Protein AF-A0A970EAC6-F1 (afdb_monomer_lite)

Sequence (131 aa):
MAACKAGFFEQTPCPSCGVVGQFIIPLEEAVYLECIRGHGRHEFYAGFGGTRPKPQQVVRSVEDLLCTKHRELYLCIRRVLAKDSLFNEQADAIGQINYFCRHCNADEQSVYTVLKMMTLYHKAVRGVICV

pLDDT: mean 84.73, std 14.93, range [29.7, 95.25]

Foldseek 3Di:
DPDQPQPQWAQDADPVPRDGIWGWAQADFWIWTAHPVGDIDTAGAPVNVGDHHRDPDGDDDLCVNDDPVLNLLLVQLVVVCVPCVPVVVPDDPVRSLVVSCVRSVHDSVSSVVSVVSVVSVCVRVVVPDDD

Structure (mmCIF, N/CA/C/O backbone):
data_AF-A0A970EAC6-F1
#
_entry.id   AF-A0A970EAC6-F1
#
loop_
_atom_site.group_PDB
_atom_site.id
_atom_site.type_symbol
_atom_site.label_atom_id
_atom_site.label_alt_id
_atom_site.label_comp_id
_atom_site.label_asym_id
_atom_site.label_entity_id
_atom_site.label_seq_id
_atom_site.pdbx_PDB_ins_code
_atom_site.Cartn_x
_atom_site.Cartn_y
_atom_site.Cartn_z
_atom_site.occupancy
_atom_site.B_iso_or_equiv
_atom_site.auth_seq_id
_atom_site.auth_comp_id
_atom_site.auth_asym_id
_atom_site.auth_atom_id
_atom_site.pdbx_PDB_model_num
ATOM 1 N N . MET A 1 1 ? 7.414 -16.924 14.996 1.00 31.97 1 MET A N 1
ATOM 2 C CA . MET A 1 1 ? 7.052 -15.536 14.630 1.00 31.97 1 MET A CA 1
ATOM 3 C C . MET A 1 1 ? 7.035 -15.452 13.114 1.00 31.97 1 MET A C 1
ATOM 5 O O . MET A 1 1 ? 8.092 -15.565 12.510 1.00 31.97 1 MET A O 1
ATOM 9 N N . ALA A 1 2 ? 5.859 -15.383 12.486 1.00 31.00 2 ALA A N 1
ATOM 10 C CA . ALA A 1 2 ? 5.777 -15.265 11.031 1.00 31.00 2 ALA A CA 1
ATOM 11 C C . ALA A 1 2 ? 6.295 -13.877 10.631 1.00 31.00 2 ALA A C 1
ATOM 13 O O . ALA A 1 2 ? 5.685 -12.868 10.983 1.00 31.00 2 ALA A O 1
ATOM 14 N N . ALA A 1 3 ? 7.452 -13.830 9.969 1.00 38.22 3 ALA A N 1
ATOM 15 C CA . ALA A 1 3 ? 8.016 -12.593 9.456 1.00 38.22 3 ALA A CA 1
ATOM 16 C C . ALA A 1 3 ? 7.002 -11.944 8.506 1.00 38.22 3 ALA A C 1
ATOM 18 O O . ALA A 1 3 ? 6.513 -12.582 7.570 1.00 38.22 3 ALA A O 1
ATOM 19 N N . CYS A 1 4 ? 6.659 -10.682 8.763 1.00 45.94 4 CYS A N 1
ATOM 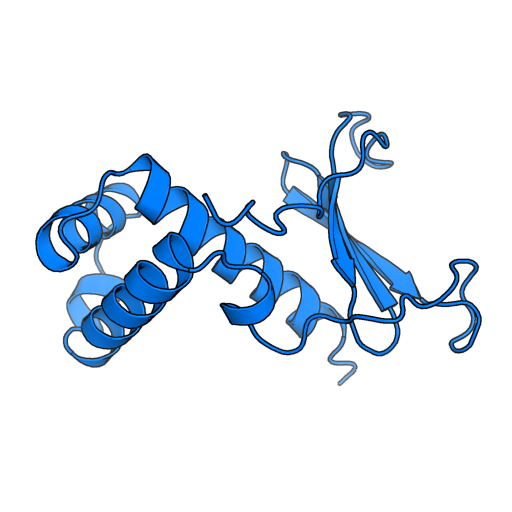20 C CA . CYS A 1 4 ? 5.899 -9.880 7.819 1.00 45.94 4 CYS A CA 1
ATOM 21 C C . CYS A 1 4 ? 6.637 -9.913 6.475 1.00 45.94 4 CYS A C 1
ATOM 23 O O . CYS A 1 4 ? 7.782 -9.471 6.406 1.00 45.94 4 CYS A O 1
ATOM 25 N N . LYS A 1 5 ? 5.984 -10.364 5.397 1.00 50.00 5 LYS A N 1
ATOM 26 C CA . LYS A 1 5 ? 6.452 -10.142 4.017 1.00 50.00 5 LYS A CA 1
ATOM 27 C C . LYS A 1 5 ? 6.349 -8.653 3.627 1.00 50.00 5 LYS A C 1
ATOM 29 O O . LYS A 1 5 ? 5.946 -8.321 2.523 1.00 50.00 5 LYS A O 1
ATOM 34 N N . ALA A 1 6 ? 6.688 -7.731 4.525 1.00 44.59 6 ALA A N 1
ATOM 35 C CA . ALA A 1 6 ? 6.780 -6.308 4.226 1.00 44.59 6 ALA A CA 1
ATOM 36 C C . ALA A 1 6 ? 8.134 -6.025 3.553 1.00 44.59 6 ALA A C 1
ATOM 38 O O . ALA A 1 6 ? 8.942 -5.241 4.035 1.00 44.59 6 ALA A O 1
ATOM 39 N N . GLY A 1 7 ? 8.404 -6.736 2.459 1.00 53.66 7 GLY A N 1
ATOM 40 C CA . GLY A 1 7 ? 9.537 -6.506 1.572 1.00 53.66 7 GLY A CA 1
ATOM 41 C C . GLY A 1 7 ? 9.064 -5.726 0.356 1.00 53.66 7 GLY A C 1
ATOM 42 O O . GLY A 1 7 ? 9.123 -6.228 -0.756 1.00 53.66 7 GLY A O 1
ATOM 43 N N . PHE A 1 8 ? 8.525 -4.533 0.589 1.00 69.56 8 PHE A N 1
ATOM 44 C CA . PHE A 1 8 ? 8.013 -3.646 -0.457 1.00 69.56 8 PHE A CA 1
ATOM 45 C C . PHE A 1 8 ? 8.658 -2.266 -0.355 1.00 69.56 8 PHE A C 1
ATOM 47 O O . PHE A 1 8 ? 8.041 -1.280 -0.724 1.00 69.56 8 PHE A O 1
ATOM 54 N N . PHE A 1 9 ? 9.859 -2.171 0.216 1.00 72.56 9 PHE A N 1
ATOM 55 C CA . PHE A 1 9 ? 10.557 -0.905 0.400 1.00 72.56 9 PHE A CA 1
ATOM 56 C C . PHE A 1 9 ? 11.963 -0.993 -0.196 1.00 72.56 9 PHE A C 1
ATOM 58 O O . PHE A 1 9 ? 12.794 -1.746 0.310 1.00 72.56 9 PHE A O 1
ATOM 65 N N . GLU A 1 10 ? 12.236 -0.237 -1.261 1.00 80.06 10 GLU A N 1
ATOM 66 C CA . GLU A 1 10 ? 13.591 -0.082 -1.813 1.00 80.06 10 GLU A CA 1
ATOM 67 C C . GLU A 1 10 ? 14.232 1.220 -1.327 1.00 80.06 10 GLU A C 1
ATOM 69 O O . GLU A 1 10 ? 13.594 2.273 -1.252 1.00 80.06 10 GLU A O 1
ATOM 74 N N . GLN A 1 11 ? 15.542 1.163 -1.079 1.00 81.94 11 GLN A N 1
ATOM 75 C CA . GLN A 1 11 ? 16.396 2.311 -0.750 1.00 81.94 11 GLN A CA 1
ATOM 76 C C . GLN A 1 11 ? 16.810 3.085 -2.015 1.00 81.94 11 GLN A C 1
ATOM 78 O O . GLN A 1 11 ? 17.973 3.437 -2.200 1.00 81.94 11 GLN A O 1
ATOM 83 N N . THR A 1 12 ? 15.863 3.333 -2.921 1.00 83.81 12 THR A N 1
ATOM 84 C CA . THR A 1 12 ? 1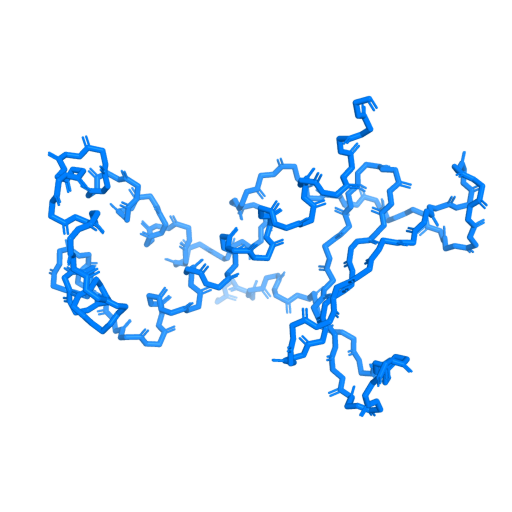6.113 4.057 -4.174 1.00 83.81 12 THR A CA 1
ATOM 85 C C . THR A 1 12 ? 15.597 5.494 -4.055 1.00 83.81 12 THR A C 1
ATOM 87 O O . THR A 1 12 ? 14.474 5.697 -3.574 1.00 83.81 12 THR A O 1
ATOM 90 N N . PRO A 1 13 ? 16.364 6.514 -4.485 1.00 88.06 13 PRO A N 1
ATOM 91 C CA . PRO A 1 13 ? 15.917 7.902 -4.444 1.00 88.06 13 PRO A CA 1
ATOM 92 C C . PRO A 1 13 ? 14.742 8.144 -5.393 1.00 88.06 13 PRO A C 1
ATOM 94 O O . PRO A 1 13 ? 14.707 7.652 -6.522 1.00 88.06 13 PRO A O 1
ATOM 97 N N . CYS A 1 14 ? 13.763 8.913 -4.925 1.00 89.88 14 CYS A N 1
ATOM 98 C CA . CYS A 1 14 ? 12.651 9.383 -5.736 1.00 89.88 14 CYS A CA 1
ATOM 99 C C . CYS A 1 14 ? 13.165 10.333 -6.832 1.00 89.88 14 CYS A C 1
ATOM 101 O O . CYS A 1 14 ? 13.757 11.356 -6.484 1.00 89.88 14 CYS A O 1
ATOM 103 N N . PRO A 1 15 ? 12.882 10.087 -8.123 1.00 89.06 15 PRO A N 1
ATOM 104 C CA . PRO A 1 15 ? 13.322 10.976 -9.200 1.00 89.06 15 PRO A CA 1
ATOM 105 C C . PRO A 1 15 ? 12.775 12.408 -9.087 1.00 89.06 15 PRO A C 1
ATOM 107 O O . PRO A 1 15 ? 13.412 13.345 -9.548 1.00 89.06 15 PRO A O 1
ATOM 110 N N . SER A 1 16 ? 11.608 12.589 -8.457 1.00 90.81 16 SER A N 1
ATOM 111 C CA . SER A 1 16 ? 10.949 13.897 -8.341 1.00 90.81 16 SER A CA 1
ATOM 112 C C . SER A 1 16 ? 11.454 14.746 -7.173 1.00 90.81 16 SER A C 1
ATOM 114 O O . SER A 1 16 ? 11.418 15.967 -7.256 1.00 90.81 16 SER A O 1
ATOM 116 N N . CYS A 1 17 ? 11.874 14.133 -6.061 1.00 92.69 17 CYS A N 1
ATOM 117 C CA . CYS A 1 17 ? 12.226 14.879 -4.843 1.00 92.69 17 CYS A CA 1
ATOM 118 C C . CYS A 1 17 ? 13.526 14.443 -4.157 1.00 92.69 17 CYS A C 1
ATOM 120 O O . CYS A 1 17 ? 13.848 14.970 -3.095 1.00 92.69 17 CYS A O 1
ATOM 122 N N . GLY A 1 18 ? 14.245 13.461 -4.702 1.00 90.50 18 GLY A N 1
ATOM 123 C CA . GLY A 1 18 ? 15.523 12.969 -4.177 1.00 90.50 18 GLY A CA 1
ATOM 124 C C . GLY A 1 18 ? 15.439 12.145 -2.888 1.00 90.50 18 GLY A C 1
ATOM 125 O O . GLY A 1 18 ? 16.424 11.522 -2.504 1.00 90.50 18 GLY A O 1
ATOM 126 N N . VAL A 1 19 ? 14.280 12.094 -2.221 1.00 91.31 19 VAL A N 1
ATOM 127 C CA . VAL A 1 19 ? 14.111 11.338 -0.971 1.00 91.31 19 VAL A CA 1
ATOM 128 C C . VAL A 1 19 ? 14.304 9.844 -1.217 1.00 91.31 19 VAL A C 1
ATOM 130 O O . VAL A 1 19 ? 13.679 9.273 -2.113 1.00 91.31 19 VAL A O 1
ATOM 133 N N . VAL A 1 20 ? 15.150 9.220 -0.399 1.00 87.31 20 VAL A N 1
ATOM 134 C CA . VAL A 1 20 ? 15.426 7.782 -0.429 1.00 87.31 20 VAL A CA 1
ATOM 135 C C . VAL A 1 20 ? 14.314 7.028 0.288 1.00 87.31 20 VAL A C 1
ATOM 137 O O . VAL A 1 20 ? 13.900 7.413 1.382 1.00 87.31 20 VAL A O 1
ATOM 140 N N . GLY A 1 21 ? 13.833 5.959 -0.343 1.00 84.50 21 GLY A N 1
ATOM 141 C CA . GLY A 1 21 ? 12.778 5.120 0.207 1.00 84.50 21 GLY A CA 1
ATOM 142 C C . GLY A 1 21 ? 11.523 5.141 -0.649 1.00 84.50 21 GLY A C 1
ATOM 143 O O . GLY A 1 21 ? 10.808 6.148 -0.704 1.00 84.50 21 GLY A O 1
ATOM 144 N N . GLN A 1 22 ? 11.254 4.018 -1.309 1.00 86.81 22 GLN A N 1
ATOM 145 C CA . GLN A 1 22 ? 10.087 3.837 -2.167 1.00 86.81 22 GLN A CA 1
ATOM 146 C C . GLN A 1 22 ? 9.327 2.581 -1.777 1.00 86.81 22 GLN A C 1
ATOM 148 O O . GLN A 1 22 ? 9.911 1.504 -1.698 1.00 86.81 22 GLN A O 1
ATOM 153 N N . PHE A 1 23 ? 8.021 2.735 -1.574 1.00 90.00 23 PHE A N 1
ATOM 154 C CA . PHE A 1 23 ? 7.074 1.633 -1.547 1.00 90.00 23 PHE A CA 1
ATOM 155 C C . PHE A 1 23 ? 6.957 1.018 -2.939 1.00 90.00 23 PHE A C 1
ATOM 157 O O . PHE A 1 23 ? 6.912 1.749 -3.928 1.00 90.00 23 PHE A O 1
ATOM 164 N N . ILE A 1 24 ? 6.865 -0.306 -3.003 1.00 90.81 24 ILE A N 1
ATOM 165 C CA . ILE A 1 24 ? 6.873 -1.091 -4.235 1.00 90.81 24 ILE A CA 1
ATOM 166 C C . ILE A 1 24 ? 5.673 -2.002 -4.246 1.00 90.81 24 ILE A C 1
ATOM 168 O O . ILE A 1 24 ? 5.495 -2.806 -3.341 1.00 90.81 24 ILE A O 1
ATOM 172 N N . ILE A 1 25 ? 4.875 -1.926 -5.298 1.00 92.00 25 ILE A N 1
ATOM 173 C CA . ILE A 1 25 ? 3.753 -2.834 -5.489 1.00 92.00 25 ILE A CA 1
ATOM 174 C C . ILE A 1 25 ? 3.920 -3.484 -6.859 1.00 92.00 25 ILE A C 1
ATOM 176 O O . ILE A 1 25 ? 3.629 -2.848 -7.874 1.00 92.00 25 ILE A O 1
ATOM 180 N N . PRO A 1 26 ? 4.431 -4.728 -6.913 1.00 92.31 26 PRO A N 1
ATOM 181 C CA . PRO A 1 26 ? 4.489 -5.490 -8.150 1.00 92.31 26 PRO A CA 1
ATOM 182 C C . PRO A 1 26 ? 3.077 -5.845 -8.611 1.00 92.31 26 PRO A C 1
ATOM 184 O O . PRO A 1 26 ? 2.355 -6.514 -7.879 1.00 92.31 26 PRO A O 1
ATOM 187 N N . LEU A 1 27 ? 2.677 -5.407 -9.798 1.00 91.94 27 LEU A N 1
ATOM 188 C CA . LEU A 1 27 ? 1.394 -5.746 -10.419 1.00 91.94 27 LEU A CA 1
ATOM 189 C C . LEU A 1 27 ? 1.626 -6.784 -11.523 1.00 91.94 27 LEU A C 1
ATOM 191 O O . LEU A 1 27 ? 2.718 -7.325 -11.663 1.00 91.94 27 LEU A O 1
ATOM 195 N N . GLU A 1 28 ? 0.598 -7.104 -12.304 1.00 91.75 28 GLU A N 1
ATOM 196 C CA . GLU A 1 28 ? 0.716 -8.129 -13.347 1.00 91.75 28 GLU A CA 1
ATOM 197 C C . GLU A 1 28 ? 1.644 -7.687 -14.500 1.00 91.75 28 GLU A C 1
ATOM 199 O O . GLU A 1 28 ? 2.444 -8.489 -14.987 1.00 91.75 28 GLU A O 1
ATOM 204 N N . GLU A 1 29 ? 1.584 -6.415 -14.900 1.00 92.00 29 GLU A N 1
ATOM 205 C CA . GLU A 1 29 ? 2.264 -5.894 -16.104 1.00 92.00 29 GLU A CA 1
ATOM 206 C C . GLU A 1 29 ? 3.337 -4.838 -15.796 1.00 92.00 29 GLU A C 1
ATOM 208 O O . GLU A 1 29 ? 4.253 -4.600 -16.588 1.00 92.00 29 GLU A O 1
ATOM 213 N N . ALA A 1 30 ? 3.256 -4.229 -14.615 1.00 92.81 30 ALA A N 1
ATOM 214 C CA . ALA A 1 30 ? 4.118 -3.139 -14.186 1.00 92.81 30 ALA A CA 1
ATOM 215 C C . ALA A 1 30 ? 4.415 -3.228 -12.689 1.00 92.81 30 ALA A C 1
ATOM 217 O O . ALA A 1 30 ? 3.738 -3.925 -11.938 1.00 92.81 30 ALA A O 1
ATOM 218 N N . VAL A 1 31 ? 5.399 -2.463 -12.236 1.00 92.19 31 VAL A N 1
ATOM 219 C CA . VAL A 1 31 ? 5.620 -2.174 -10.823 1.00 92.19 31 VAL A CA 1
ATOM 220 C C . VAL A 1 31 ? 5.192 -0.744 -10.523 1.00 92.19 31 VAL A C 1
ATOM 222 O O . VAL A 1 31 ? 5.543 0.185 -11.250 1.00 92.19 31 VAL A O 1
ATOM 225 N N . TYR A 1 32 ? 4.437 -0.561 -9.445 1.00 92.69 32 TYR A N 1
ATOM 226 C CA . TYR A 1 32 ? 4.154 0.758 -8.897 1.00 92.69 32 TYR A CA 1
ATOM 227 C C . TYR A 1 32 ? 5.189 1.121 -7.835 1.00 92.69 32 TYR A C 1
ATOM 229 O O . TYR A 1 32 ? 5.489 0.313 -6.956 1.00 92.69 32 TYR A O 1
ATOM 237 N N . LEU A 1 33 ? 5.713 2.340 -7.914 1.00 91.94 33 LEU A N 1
ATOM 238 C CA . LEU A 1 33 ? 6.729 2.876 -7.016 1.00 91.94 33 LEU A CA 1
ATOM 239 C C . LEU A 1 33 ? 6.230 4.199 -6.431 1.00 91.94 33 LEU A C 1
ATOM 241 O O . LEU A 1 33 ? 5.983 5.132 -7.192 1.00 91.94 33 LEU A O 1
ATOM 245 N N . GLU A 1 34 ? 6.1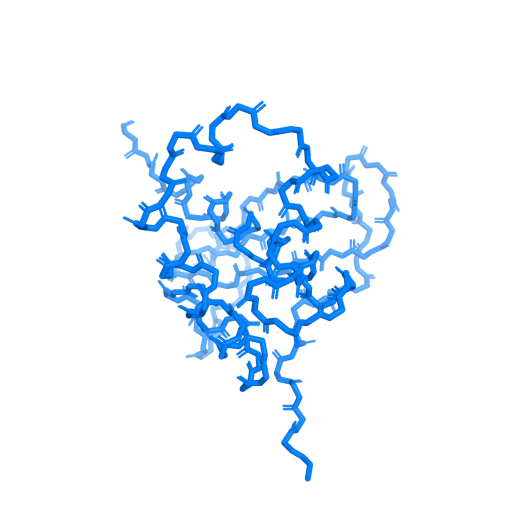13 4.314 -5.105 1.00 92.00 34 GLU A N 1
ATOM 246 C CA . GLU A 1 34 ? 5.719 5.561 -4.424 1.00 92.00 34 GLU A CA 1
ATOM 247 C C . GLU A 1 34 ? 6.720 5.930 -3.327 1.00 92.00 34 GLU A C 1
ATOM 249 O O . GLU A 1 34 ? 6.972 5.147 -2.415 1.00 92.00 34 GLU A O 1
ATOM 254 N N . CYS A 1 35 ? 7.277 7.142 -3.366 1.00 91.31 35 CYS A N 1
ATOM 255 C CA . CYS A 1 35 ? 8.138 7.609 -2.276 1.00 91.31 35 CYS A CA 1
ATOM 256 C C . CYS A 1 35 ? 7.335 8.014 -1.032 1.00 91.31 35 CYS A C 1
ATOM 258 O O . CYS A 1 35 ? 6.132 8.262 -1.100 1.00 91.31 35 CYS A O 1
ATOM 260 N N . ILE A 1 36 ? 8.001 8.189 0.112 1.00 86.88 36 ILE A N 1
ATOM 261 C CA . ILE A 1 36 ? 7.328 8.586 1.366 1.00 86.88 36 ILE A CA 1
ATOM 262 C C . ILE A 1 36 ? 6.573 9.929 1.284 1.00 86.88 36 ILE A C 1
ATOM 264 O O . ILE A 1 36 ? 5.693 10.181 2.101 1.00 86.88 36 ILE A O 1
ATOM 268 N N . ARG A 1 37 ? 6.883 10.780 0.291 1.00 86.81 37 ARG A N 1
ATOM 269 C CA . ARG A 1 37 ? 6.172 12.045 0.017 1.00 86.81 37 ARG A CA 1
ATOM 270 C C . ARG A 1 37 ? 4.980 11.900 -0.939 1.00 86.81 37 ARG A C 1
ATOM 272 O O . ARG A 1 37 ? 4.332 12.893 -1.240 1.00 86.81 37 ARG A O 1
ATOM 279 N N . GLY A 1 38 ? 4.685 10.693 -1.417 1.00 87.31 38 GLY A N 1
ATOM 280 C CA . GLY A 1 38 ? 3.515 10.415 -2.249 1.00 87.31 38 GLY A CA 1
ATOM 281 C C . GLY A 1 38 ? 3.718 10.562 -3.760 1.00 87.31 38 GLY A C 1
ATOM 282 O O . GLY A 1 38 ? 2.738 10.439 -4.492 1.00 87.31 38 GLY A O 1
ATOM 283 N N . HIS A 1 39 ? 4.945 10.793 -4.246 1.00 91.56 39 HIS A N 1
ATOM 284 C CA . HIS A 1 39 ? 5.237 10.776 -5.685 1.00 91.56 39 HIS A CA 1
ATOM 285 C C . HIS A 1 39 ? 5.239 9.333 -6.191 1.00 91.56 39 HIS A C 1
ATOM 287 O O . HIS A 1 39 ? 6.175 8.577 -5.908 1.00 91.56 39 HIS A O 1
ATOM 293 N N . GLY A 1 40 ? 4.174 8.969 -6.903 1.00 91.44 40 GLY A N 1
ATOM 294 C CA . GLY A 1 40 ? 3.955 7.643 -7.467 1.00 91.44 40 GLY A CA 1
ATOM 295 C C . GLY A 1 40 ? 4.256 7.584 -8.962 1.00 91.44 40 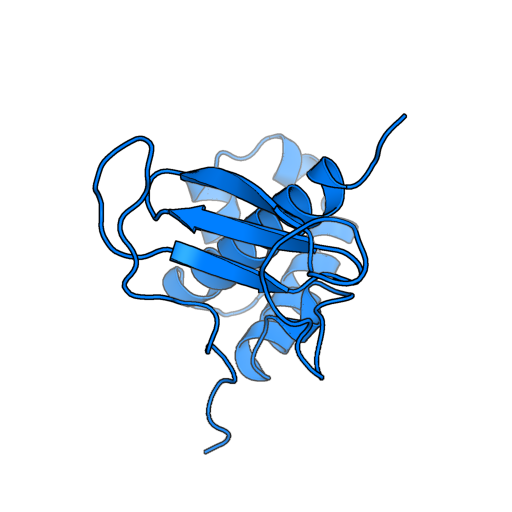GLY A C 1
ATOM 296 O O . GLY A 1 40 ? 3.969 8.540 -9.679 1.00 91.44 40 GLY A O 1
ATOM 297 N N . ARG A 1 41 ? 4.785 6.458 -9.443 1.00 91.44 41 ARG A N 1
ATOM 298 C CA . ARG A 1 41 ? 4.903 6.154 -10.878 1.00 91.44 41 ARG A CA 1
ATOM 299 C C . ARG A 1 41 ? 4.787 4.659 -11.144 1.00 91.44 41 ARG A C 1
ATOM 301 O O . ARG A 1 41 ? 5.050 3.851 -10.253 1.00 91.44 41 ARG A O 1
ATOM 308 N N . HIS A 1 42 ? 4.472 4.315 -12.385 1.00 92.19 42 HIS A N 1
ATOM 309 C CA . HIS A 1 42 ? 4.486 2.945 -12.886 1.00 92.19 42 HIS A CA 1
ATOM 310 C C . HIS A 1 42 ? 5.689 2.730 -13.800 1.00 92.19 42 HIS A C 1
ATOM 312 O O . HIS A 1 42 ? 6.024 3.592 -14.610 1.00 92.19 42 HIS A O 1
ATOM 318 N N . GLU A 1 43 ? 6.331 1.575 -13.672 1.00 92.06 43 GLU A N 1
ATOM 319 C CA . GLU A 1 43 ? 7.383 1.113 -14.577 1.00 92.06 43 GLU A CA 1
ATOM 320 C C . GLU A 1 43 ? 6.983 -0.269 -15.109 1.00 92.06 43 GLU A C 1
ATOM 322 O O . GLU A 1 43 ? 6.792 -1.201 -14.328 1.00 92.06 43 GLU A O 1
ATOM 327 N N . PHE A 1 44 ? 6.827 -0.416 -16.427 1.00 93.50 44 PHE A N 1
ATOM 328 C CA . PHE A 1 44 ? 6.478 -1.704 -17.035 1.00 93.50 44 PHE A CA 1
ATOM 329 C C . PHE A 1 44 ? 7.607 -2.732 -16.875 1.00 93.50 44 PHE A C 1
ATOM 331 O O . PHE A 1 44 ? 8.789 -2.388 -16.759 1.00 93.50 44 PHE A O 1
ATOM 338 N N . TYR A 1 45 ? 7.252 -4.017 -16.886 1.00 94.19 45 TYR A N 1
ATOM 339 C CA . TYR A 1 45 ? 8.250 -5.086 -16.951 1.00 94.19 45 TYR A CA 1
ATOM 340 C C . TYR A 1 45 ? 8.776 -5.286 -18.376 1.00 94.19 45 TYR A C 1
ATOM 342 O O . TYR A 1 45 ? 8.156 -4.859 -19.347 1.00 94.19 45 TYR A O 1
ATOM 350 N N . ALA A 1 46 ? 9.903 -5.987 -18.515 1.00 93.31 46 ALA A N 1
ATOM 351 C CA . ALA A 1 46 ? 10.553 -6.266 -19.797 1.00 93.31 46 ALA A CA 1
ATOM 352 C C . ALA A 1 46 ? 9.617 -6.923 -20.827 1.00 93.31 46 ALA A C 1
ATOM 354 O O . ALA A 1 46 ? 9.640 -6.564 -21.999 1.00 93.31 46 ALA A O 1
ATOM 355 N N . GLY A 1 47 ? 8.730 -7.821 -20.382 1.00 92.12 47 GLY A N 1
ATOM 356 C CA . GLY A 1 47 ? 7.716 -8.445 -21.244 1.00 92.12 47 GLY A CA 1
ATOM 357 C C . GLY A 1 47 ? 6.606 -7.501 -21.729 1.00 92.12 47 GLY A C 1
ATOM 358 O O . GLY A 1 47 ? 5.843 -7.879 -22.608 1.00 92.12 47 GLY A O 1
ATOM 359 N N . PHE A 1 48 ? 6.530 -6.287 -21.180 1.00 90.44 48 PHE A N 1
ATOM 360 C CA . PHE A 1 48 ? 5.523 -5.261 -21.469 1.00 90.44 48 PHE A CA 1
ATOM 361 C C . PHE A 1 48 ? 6.171 -3.941 -21.934 1.00 90.44 48 PHE A C 1
ATOM 363 O O . PHE A 1 48 ? 5.600 -2.868 -21.773 1.00 90.44 48 PHE A O 1
ATOM 370 N N . GLY A 1 49 ? 7.388 -4.000 -22.489 1.00 90.75 49 GLY A N 1
ATOM 371 C CA . GLY A 1 49 ? 8.081 -2.832 -23.052 1.00 90.75 49 GLY A CA 1
ATOM 372 C C . GLY A 1 49 ? 8.880 -1.990 -22.053 1.00 90.75 49 GLY A C 1
ATOM 373 O O . GLY A 1 49 ? 9.379 -0.927 -22.418 1.00 90.75 49 GLY A O 1
ATOM 374 N N . GLY A 1 50 ? 9.028 -2.442 -20.806 1.00 92.38 50 GLY A N 1
ATOM 375 C CA . GLY A 1 50 ? 9.924 -1.819 -19.832 1.00 92.38 50 GLY A CA 1
ATOM 376 C C . GLY A 1 50 ? 11.286 -2.506 -19.727 1.00 92.38 50 GLY A C 1
ATOM 377 O O . GLY A 1 50 ? 11.725 -3.213 -20.629 1.00 92.38 50 GLY A O 1
ATOM 378 N N . THR A 1 51 ? 11.980 -2.298 -18.606 1.00 88.56 51 THR A N 1
ATOM 379 C CA . THR A 1 51 ? 13.363 -2.784 -18.406 1.00 88.56 51 THR A CA 1
ATOM 380 C C . THR A 1 51 ? 13.526 -3.699 -17.196 1.00 88.56 51 THR A C 1
ATOM 382 O O . THR A 1 51 ? 14.539 -4.388 -17.076 1.00 88.56 51 THR A O 1
ATOM 385 N N . ARG A 1 52 ? 12.541 -3.743 -16.292 1.00 86.88 52 ARG A N 1
ATOM 386 C CA . ARG A 1 52 ? 12.615 -4.560 -15.074 1.00 86.88 52 ARG A CA 1
ATOM 387 C C . ARG A 1 52 ? 12.134 -5.994 -15.325 1.00 86.88 52 ARG A C 1
ATOM 389 O O . ARG A 1 52 ? 11.131 -6.182 -16.015 1.00 86.88 52 ARG A O 1
ATOM 396 N N . PRO A 1 53 ? 12.772 -7.019 -14.737 1.00 90.31 53 PRO A N 1
ATOM 397 C CA . PRO A 1 53 ? 12.221 -8.368 -14.758 1.00 90.31 53 PRO A CA 1
ATOM 398 C C . PRO A 1 53 ? 10.939 -8.435 -13.917 1.00 90.31 53 PRO A C 1
ATOM 400 O O . PRO A 1 53 ? 10.844 -7.815 -12.856 1.00 90.31 53 PRO A O 1
ATOM 403 N N . LYS A 1 54 ? 9.958 -9.213 -14.382 1.00 90.12 54 LYS A N 1
ATOM 404 C CA . LYS A 1 54 ? 8.733 -9.478 -13.624 1.00 90.12 54 LYS A CA 1
ATOM 405 C C . LYS A 1 54 ? 9.038 -10.437 -12.462 1.00 90.12 54 LYS A C 1
ATOM 407 O O . LYS A 1 54 ? 9.641 -11.486 -12.705 1.00 90.12 54 LYS A O 1
ATOM 412 N N . PRO A 1 55 ? 8.637 -10.127 -11.218 1.00 89.62 55 PRO A N 1
ATOM 413 C CA . PRO A 1 55 ? 8.821 -11.044 -10.101 1.00 89.62 55 PRO A CA 1
ATOM 414 C C . PRO A 1 55 ? 7.863 -12.240 -10.188 1.00 89.62 55 PRO A C 1
ATOM 416 O O . PRO A 1 55 ? 6.804 -12.170 -10.806 1.00 89.62 55 PRO A O 1
ATOM 419 N N . GLN A 1 56 ? 8.212 -13.339 -9.512 1.00 87.38 56 GLN A N 1
ATOM 420 C CA . GLN A 1 56 ? 7.356 -14.533 -9.440 1.00 87.38 56 GLN A CA 1
ATOM 421 C C . GLN A 1 56 ? 6.040 -14.285 -8.687 1.00 87.38 56 GLN A C 1
ATOM 423 O O . GLN A 1 56 ? 5.046 -14.958 -8.944 1.00 87.38 56 GLN A O 1
ATOM 428 N N . GLN A 1 57 ? 6.045 -13.352 -7.730 1.00 88.56 57 GLN A N 1
ATOM 429 C CA . GLN A 1 57 ? 4.876 -12.986 -6.935 1.00 88.56 57 GLN A CA 1
ATOM 430 C C . GLN A 1 57 ? 4.482 -11.548 -7.256 1.00 88.56 57 GLN A C 1
ATOM 432 O O . GLN A 1 57 ? 5.307 -10.638 -7.171 1.00 88.56 57 GLN A O 1
ATOM 437 N N . VAL A 1 58 ? 3.211 -11.373 -7.603 1.00 90.88 58 VAL A N 1
ATOM 438 C CA . VAL A 1 58 ? 2.573 -10.080 -7.849 1.00 90.88 58 VAL A CA 1
ATOM 439 C C . VAL A 1 58 ? 1.438 -9.878 -6.853 1.00 90.88 58 VAL A C 1
ATOM 441 O O . VAL A 1 58 ? 0.895 -10.837 -6.303 1.00 90.88 58 VAL A O 1
ATOM 444 N N . VAL A 1 59 ? 1.090 -8.622 -6.619 1.00 91.94 59 VAL A N 1
ATOM 445 C CA . VAL A 1 59 ? 0.025 -8.189 -5.721 1.00 91.94 59 VAL A CA 1
ATOM 446 C C . VAL A 1 59 ? -1.268 -8.108 -6.523 1.00 91.94 59 VAL A C 1
ATOM 448 O O . VAL A 1 59 ? -1.354 -7.367 -7.502 1.00 91.94 59 VAL A O 1
ATOM 451 N N . ARG A 1 60 ? -2.282 -8.871 -6.108 1.00 90.50 60 ARG A N 1
ATOM 452 C CA . ARG A 1 60 ? -3.606 -8.896 -6.753 1.00 90.50 60 ARG A CA 1
ATOM 453 C C . ARG A 1 60 ? -4.676 -8.271 -5.880 1.00 90.50 60 ARG A C 1
ATOM 455 O O . ARG A 1 60 ? -5.667 -7.769 -6.396 1.00 90.50 60 ARG A O 1
ATOM 462 N N . SER A 1 61 ? -4.461 -8.261 -4.573 1.00 91.50 61 SER A N 1
ATOM 463 C CA . SER A 1 61 ? -5.382 -7.748 -3.564 1.00 91.50 61 SER A CA 1
ATOM 464 C C . SER A 1 61 ? -4.632 -6.951 -2.495 1.00 91.50 61 SER A C 1
ATOM 466 O O . SER A 1 61 ? -3.411 -7.068 -2.366 1.00 91.50 61 SER A O 1
ATOM 468 N N . VAL A 1 62 ? -5.349 -6.148 -1.702 1.00 90.44 62 VAL A N 1
ATOM 469 C CA . VAL A 1 62 ? -4.737 -5.446 -0.558 1.00 90.44 62 VAL A CA 1
ATOM 470 C C . VAL A 1 62 ? -4.160 -6.467 0.420 1.00 90.44 62 VAL A C 1
ATOM 472 O O . VAL A 1 62 ? -3.094 -6.256 0.987 1.00 90.44 62 VAL A O 1
ATOM 475 N N . GLU A 1 63 ? -4.840 -7.596 0.597 1.00 90.88 63 GLU A N 1
ATOM 476 C CA . GLU A 1 63 ? -4.482 -8.666 1.517 1.00 90.88 63 GLU A CA 1
ATOM 477 C C . GLU A 1 63 ? -3.108 -9.280 1.225 1.00 90.88 63 GLU A C 1
ATOM 479 O O . GLU A 1 63 ? -2.489 -9.811 2.152 1.00 90.88 63 GLU A O 1
ATOM 484 N N . ASP A 1 64 ? -2.618 -9.193 -0.014 1.00 90.06 64 ASP A N 1
ATOM 485 C CA . ASP A 1 64 ? -1.278 -9.651 -0.406 1.00 90.06 64 ASP A CA 1
ATOM 486 C C . ASP A 1 64 ? -0.165 -8.744 0.152 1.00 90.06 64 ASP A C 1
ATOM 488 O O . ASP A 1 64 ? 0.971 -9.189 0.314 1.00 90.06 64 ASP A O 1
ATOM 492 N N . LEU A 1 65 ? -0.492 -7.491 0.497 1.00 87.62 65 LEU A N 1
ATOM 493 C CA . LEU A 1 65 ? 0.423 -6.522 1.119 1.00 87.62 65 LEU A CA 1
ATOM 494 C C . LEU A 1 65 ? 0.477 -6.641 2.648 1.00 87.62 65 LEU A C 1
ATOM 496 O O . LEU A 1 65 ? 1.331 -6.031 3.296 1.00 87.62 65 LEU A O 1
ATOM 500 N N . LEU A 1 66 ? -0.454 -7.382 3.251 1.00 89.00 66 LEU A N 1
ATOM 501 C CA . LEU A 1 66 ? -0.664 -7.393 4.695 1.00 89.00 66 LEU A CA 1
ATOM 502 C C . LEU A 1 66 ? -0.115 -8.673 5.330 1.00 89.00 66 LEU A C 1
ATOM 504 O O . LEU A 1 66 ? -0.348 -9.785 4.860 1.00 89.00 66 LEU A O 1
ATOM 508 N N . CYS A 1 67 ? 0.563 -8.525 6.469 1.00 86.88 67 CYS A N 1
ATOM 509 C CA . CYS A 1 67 ? 0.847 -9.660 7.345 1.00 86.88 67 CYS A CA 1
ATOM 510 C C . CYS A 1 67 ? -0.437 -10.147 8.035 1.00 86.88 67 CYS A C 1
ATOM 512 O O . CYS A 1 67 ? -1.447 -9.447 8.027 1.00 86.88 67 CYS A O 1
ATOM 514 N N . THR A 1 68 ? -0.395 -11.309 8.690 1.00 87.44 68 THR A N 1
ATOM 515 C CA . THR A 1 68 ? -1.568 -11.902 9.358 1.00 87.44 68 THR A CA 1
ATOM 516 C C . THR A 1 68 ? -2.275 -10.920 10.297 1.00 87.44 68 THR A C 1
ATOM 518 O O . THR A 1 68 ? -3.473 -10.696 10.144 1.00 87.44 68 THR A O 1
ATOM 521 N N . LYS A 1 69 ? -1.527 -10.246 11.186 1.00 87.75 69 LYS A N 1
ATOM 522 C CA . LYS A 1 69 ? -2.089 -9.259 12.127 1.00 87.75 69 LYS A CA 1
ATOM 523 C C . LYS A 1 69 ? -2.766 -8.093 11.395 1.00 87.75 69 LYS A C 1
ATOM 525 O O . LYS A 1 69 ? -3.869 -7.683 11.742 1.00 87.75 69 LYS A O 1
ATOM 530 N N . HIS A 1 70 ? -2.124 -7.559 10.358 1.00 91.75 70 HIS A N 1
ATOM 531 C CA . HIS A 1 70 ? -2.691 -6.457 9.580 1.00 91.75 70 HIS A CA 1
ATOM 532 C C . HIS A 1 70 ? -3.881 -6.896 8.720 1.00 91.75 70 HIS A C 1
ATOM 534 O O . HIS A 1 70 ? -4.793 -6.105 8.499 1.00 91.75 70 HIS A O 1
ATOM 540 N N . ARG A 1 71 ? -3.907 -8.151 8.262 1.00 92.75 71 ARG A N 1
ATOM 541 C CA . ARG A 1 71 ? -5.025 -8.723 7.508 1.00 92.75 71 ARG A CA 1
ATOM 542 C C . ARG A 1 71 ? -6.275 -8.833 8.377 1.00 92.75 71 ARG A C 1
ATOM 544 O O . ARG A 1 71 ? -7.352 -8.457 7.928 1.00 92.75 71 ARG A O 1
ATOM 551 N N . GLU A 1 72 ? -6.143 -9.285 9.621 1.00 93.56 72 GLU A N 1
ATOM 552 C CA . GLU A 1 72 ? -7.257 -9.318 10.580 1.00 93.56 72 GLU A CA 1
ATOM 553 C C . GLU A 1 72 ? -7.824 -7.915 10.835 1.00 93.56 72 GLU A C 1
ATOM 555 O O . GLU A 1 72 ? -9.041 -7.713 10.768 1.00 93.56 72 GLU A O 1
ATOM 560 N N . LEU A 1 73 ? -6.942 -6.930 11.036 1.00 95.25 73 LEU A N 1
ATOM 561 C CA . LEU A 1 73 ? -7.331 -5.531 11.204 1.00 95.25 73 LEU A CA 1
ATOM 562 C C . LEU A 1 73 ? -8.026 -4.975 9.954 1.00 95.25 73 LEU A C 1
ATOM 564 O O . LEU A 1 73 ? -9.084 -4.362 10.062 1.00 95.25 73 LEU A O 1
ATOM 568 N N . TYR A 1 74 ? -7.497 -5.246 8.763 1.00 94.88 74 TYR A N 1
ATOM 569 C CA . TYR A 1 74 ? -8.124 -4.868 7.496 1.00 94.88 74 TYR A CA 1
ATOM 570 C C . TYR A 1 74 ? -9.538 -5.442 7.346 1.00 94.88 74 TYR A C 1
ATOM 572 O O . TYR A 1 74 ? -10.470 -4.717 6.994 1.00 94.88 74 TYR A O 1
ATOM 580 N N . LEU A 1 75 ? -9.736 -6.721 7.675 1.00 94.56 75 LEU A N 1
ATOM 581 C CA . LEU A 1 75 ? -11.060 -7.348 7.654 1.00 94.56 75 LEU A CA 1
ATOM 582 C C . LEU A 1 75 ? -12.012 -6.740 8.693 1.00 94.56 75 LEU A C 1
ATOM 584 O O . LEU A 1 75 ? -13.222 -6.695 8.466 1.00 94.56 75 LEU A O 1
ATOM 588 N N . CYS A 1 76 ? -11.505 -6.288 9.842 1.00 94.81 76 CYS A N 1
ATOM 589 C CA . CYS A 1 76 ? -12.306 -5.521 10.792 1.00 94.81 76 CYS A CA 1
ATOM 590 C C . CYS A 1 76 ? -12.711 -4.158 10.215 1.00 94.81 76 CYS A C 1
ATOM 592 O O . CYS A 1 76 ? -13.905 -3.872 10.143 1.00 94.81 76 CYS A O 1
ATOM 594 N N . ILE A 1 77 ? -11.749 -3.372 9.721 1.00 93.44 77 ILE A N 1
ATOM 595 C CA . ILE A 1 77 ? -11.990 -2.049 9.127 1.00 93.44 77 ILE A CA 1
ATOM 596 C C . ILE A 1 77 ? -13.019 -2.147 7.996 1.00 93.44 77 ILE A C 1
ATOM 598 O O . ILE A 1 77 ? -13.979 -1.384 7.974 1.00 93.44 77 ILE A O 1
ATOM 602 N N . ARG A 1 78 ? -12.908 -3.143 7.107 1.00 92.19 78 ARG A N 1
ATOM 603 C CA . ARG A 1 78 ? -13.905 -3.383 6.048 1.00 92.19 78 ARG A CA 1
ATOM 604 C C . ARG A 1 78 ? -15.313 -3.623 6.579 1.00 92.19 78 ARG A C 1
ATOM 606 O O . ARG A 1 78 ? -16.270 -3.106 6.012 1.00 92.19 78 ARG A O 1
ATOM 613 N N . ARG A 1 79 ? -15.452 -4.417 7.644 1.00 92.56 79 ARG A N 1
ATOM 614 C CA . ARG A 1 79 ? -16.758 -4.687 8.266 1.00 92.56 79 ARG A CA 1
ATOM 615 C C . ARG A 1 79 ? -17.344 -3.434 8.905 1.00 92.56 79 ARG A C 1
ATOM 617 O O . ARG A 1 79 ? -18.552 -3.250 8.844 1.00 92.56 79 ARG A O 1
ATOM 624 N N . VAL A 1 80 ? -16.501 -2.599 9.504 1.00 90.69 80 VAL A N 1
ATOM 625 C CA . VAL A 1 80 ? -16.902 -1.315 10.088 1.00 90.69 80 VAL A CA 1
ATOM 626 C C . VAL A 1 80 ? -17.373 -0.352 8.992 1.00 90.69 80 VAL A C 1
ATOM 628 O O . VAL A 1 80 ? -18.490 0.153 9.067 1.00 90.69 80 VAL A O 1
ATOM 631 N N . LEU A 1 81 ? -16.589 -0.191 7.921 1.00 88.00 81 LEU A N 1
ATOM 632 C CA . LEU A 1 81 ? -16.942 0.635 6.759 1.00 88.00 81 LEU A CA 1
ATOM 633 C C . LEU A 1 81 ? -18.263 0.207 6.102 1.00 88.00 81 LEU A C 1
ATOM 635 O O . LEU A 1 81 ? -19.049 1.054 5.697 1.00 88.00 81 LEU A O 1
ATOM 639 N N . ALA A 1 82 ? -18.524 -1.101 6.014 1.00 86.75 82 ALA A N 1
ATOM 640 C CA . ALA A 1 82 ? -19.755 -1.628 5.424 1.00 86.75 82 ALA A CA 1
ATOM 641 C C . ALA A 1 82 ? -21.008 -1.400 6.289 1.00 86.75 82 ALA A C 1
ATOM 643 O O . ALA A 1 82 ? -22.119 -1.451 5.767 1.00 86.75 82 ALA A O 1
ATOM 644 N N . LYS A 1 83 ? -20.847 -1.201 7.602 1.00 85.69 83 LYS A N 1
ATOM 645 C CA . LYS A 1 83 ? -21.962 -1.002 8.540 1.00 85.69 83 LYS A CA 1
ATOM 646 C C . LYS A 1 83 ? -22.322 0.464 8.740 1.00 85.69 83 LYS A C 1
ATOM 648 O O . LYS A 1 83 ? -23.485 0.751 8.990 1.00 85.69 83 LYS A O 1
ATOM 653 N N . ASP A 1 84 ? -21.337 1.354 8.664 1.00 77.69 84 ASP A N 1
ATOM 654 C CA . ASP A 1 84 ? -21.478 2.739 9.120 1.00 77.69 84 ASP A CA 1
ATOM 655 C C . ASP A 1 84 ? -20.878 3.724 8.101 1.00 77.69 84 ASP A C 1
ATOM 657 O O . ASP A 1 84 ? -19.970 4.504 8.392 1.00 77.69 84 ASP A O 1
ATOM 661 N N . SER A 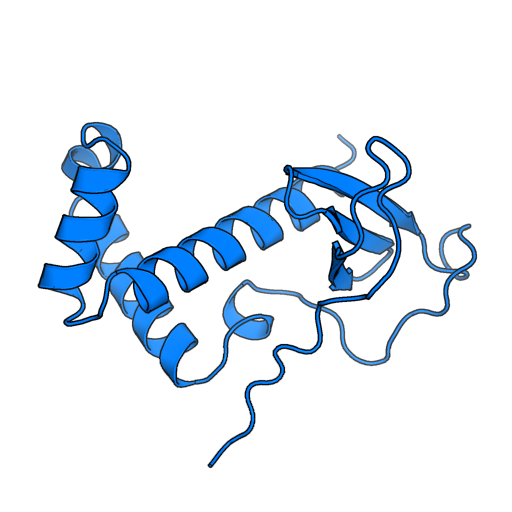1 85 ? -21.320 3.635 6.841 1.00 71.44 85 SER A N 1
ATOM 662 C CA . SER A 1 85 ? -20.738 4.407 5.730 1.00 71.44 85 SER A CA 1
ATOM 663 C C . SER A 1 85 ? -20.855 5.923 5.938 1.00 71.44 85 SER A C 1
ATOM 665 O O . SER A 1 85 ? -19.902 6.650 5.672 1.00 71.44 85 SER A O 1
ATOM 667 N N . LEU A 1 86 ? -21.975 6.387 6.504 1.00 67.00 86 LEU A N 1
ATOM 668 C CA . LEU A 1 86 ? -22.262 7.807 6.738 1.00 67.00 86 LEU A CA 1
ATOM 669 C C . LEU A 1 86 ? -21.308 8.464 7.744 1.00 67.00 86 LEU A C 1
ATOM 671 O O . LEU A 1 86 ? -20.850 9.579 7.505 1.00 67.00 86 LEU A O 1
ATOM 675 N N . PHE A 1 87 ? -20.975 7.789 8.850 1.00 71.62 87 PHE A N 1
ATOM 676 C CA . PHE A 1 87 ? -20.015 8.327 9.820 1.00 71.62 87 PHE A CA 1
ATOM 677 C C . PHE A 1 87 ? -18.624 8.480 9.192 1.00 71.62 87 PHE A C 1
ATOM 679 O O . PHE A 1 87 ? -17.949 9.494 9.374 1.00 71.62 87 PHE A O 1
ATOM 686 N N . ASN A 1 88 ? -18.215 7.486 8.402 1.00 64.25 88 ASN A N 1
ATOM 687 C CA . ASN A 1 88 ? -16.909 7.492 7.755 1.00 64.25 88 ASN A CA 1
ATOM 688 C C . ASN A 1 88 ? -16.791 8.583 6.679 1.00 64.25 88 ASN A C 1
ATOM 690 O O . ASN A 1 88 ? -15.707 9.118 6.492 1.00 64.25 88 ASN A O 1
ATOM 694 N N . GLU A 1 89 ? -17.878 8.963 6.009 1.00 71.62 89 GLU A N 1
ATOM 695 C CA . GLU A 1 89 ? -17.868 10.055 5.023 1.00 71.62 89 GLU A CA 1
ATOM 696 C C . GLU A 1 89 ? -17.740 11.452 5.655 1.00 71.62 89 GLU A C 1
ATOM 698 O O . GLU A 1 89 ? -17.260 12.376 5.000 1.00 71.62 89 GLU A O 1
ATOM 703 N N . GLN A 1 90 ? -18.151 11.611 6.917 1.00 79.25 90 GLN A N 1
ATOM 704 C CA . GLN A 1 90 ? -18.224 12.913 7.593 1.00 79.25 90 GLN A CA 1
ATOM 705 C C . GLN A 1 90 ? -17.077 13.163 8.579 1.00 79.25 90 GLN A C 1
ATOM 707 O O . GLN A 1 90 ? -16.748 14.317 8.856 1.00 79.25 90 GLN A O 1
ATOM 712 N N . ALA A 1 91 ? -16.476 12.106 9.129 1.00 81.44 91 ALA A N 1
ATOM 713 C CA . ALA A 1 91 ? -15.360 12.226 10.059 1.00 81.44 91 ALA A CA 1
ATOM 714 C C . ALA A 1 91 ? -14.064 12.652 9.347 1.00 81.44 91 ALA A C 1
ATOM 716 O O . ALA A 1 91 ? -13.754 12.187 8.249 1.00 81.44 91 ALA A O 1
ATOM 717 N N . ASP A 1 92 ? -13.273 13.499 10.007 1.00 86.94 92 ASP A N 1
ATOM 718 C CA . ASP A 1 92 ? -11.917 13.814 9.563 1.00 86.94 92 ASP A CA 1
ATOM 719 C C . ASP A 1 92 ? -10.970 12.613 9.755 1.00 86.94 92 ASP A C 1
ATOM 721 O O . ASP A 1 92 ? -11.309 11.603 10.377 1.00 86.94 92 ASP A O 1
ATOM 725 N N . ALA A 1 93 ? -9.752 12.702 9.212 1.00 82.75 93 ALA A N 1
ATOM 726 C CA . ALA A 1 93 ? -8.809 11.582 9.233 1.00 82.75 93 ALA A CA 1
ATOM 727 C C . ALA A 1 93 ? -8.479 11.098 10.661 1.00 82.75 93 ALA A C 1
ATOM 729 O O . ALA A 1 93 ? -8.348 9.896 10.893 1.00 82.75 93 ALA A O 1
ATOM 730 N N . ILE A 1 94 ? -8.371 12.018 11.626 1.00 88.06 94 ILE A N 1
ATOM 731 C CA . ILE A 1 94 ? -8.088 11.683 13.029 1.00 88.06 94 ILE A CA 1
ATOM 732 C C . ILE A 1 94 ? -9.306 11.003 13.667 1.00 88.06 94 ILE A C 1
ATOM 734 O O . ILE A 1 94 ? -9.161 9.987 14.350 1.00 88.06 94 ILE A O 1
ATOM 738 N N . GLY A 1 95 ? -10.511 11.518 13.416 1.00 88.50 95 GLY A N 1
ATOM 739 C CA . GLY A 1 95 ? -11.769 10.931 13.864 1.00 88.50 95 GLY A CA 1
ATOM 740 C C . GLY A 1 95 ? -11.971 9.515 13.331 1.00 88.50 95 GLY A C 1
ATOM 741 O O . GLY A 1 95 ? -12.300 8.616 14.108 1.00 88.50 95 GLY A O 1
ATOM 742 N N . GLN A 1 96 ? -11.691 9.287 12.046 1.00 87.94 96 GLN A N 1
ATOM 743 C CA . GLN A 1 96 ? -11.740 7.959 11.429 1.00 87.94 96 GLN A CA 1
ATOM 744 C C . GLN A 1 96 ? -10.743 6.990 12.076 1.00 87.94 96 GLN A C 1
ATOM 746 O O . GLN A 1 96 ? -11.123 5.877 12.444 1.00 87.94 96 GLN A O 1
ATOM 751 N N . ILE A 1 97 ? -9.483 7.403 12.269 1.00 90.94 97 ILE A N 1
ATOM 752 C CA . ILE A 1 97 ? -8.463 6.562 12.917 1.00 90.94 97 ILE A CA 1
ATOM 753 C C . ILE A 1 97 ? -8.916 6.172 14.324 1.00 90.94 97 ILE A C 1
ATOM 755 O O . ILE A 1 97 ? -8.971 4.984 14.636 1.00 90.94 97 ILE A O 1
ATOM 759 N N . ASN A 1 98 ? -9.318 7.143 15.144 1.00 91.88 98 ASN A N 1
ATOM 760 C CA . ASN A 1 98 ? -9.790 6.891 16.506 1.00 91.88 98 ASN A CA 1
ATOM 761 C C . ASN A 1 98 ? -11.004 5.961 16.542 1.00 91.88 98 ASN A C 1
ATOM 763 O O . ASN A 1 98 ? -11.112 5.097 17.418 1.00 91.88 98 ASN A O 1
ATOM 767 N N . TYR A 1 99 ? -11.916 6.116 15.587 1.00 91.88 99 TYR A N 1
ATOM 768 C CA . TYR A 1 99 ? -13.079 5.253 15.456 1.00 91.88 99 TYR A CA 1
ATOM 769 C C . TYR A 1 99 ? -12.679 3.808 15.130 1.00 91.88 99 TYR A C 1
ATOM 771 O O . TYR A 1 99 ? -13.151 2.888 15.807 1.00 91.88 99 TYR A O 1
ATOM 779 N N . PHE A 1 100 ? -11.757 3.589 14.186 1.00 93.81 100 PHE A N 1
ATOM 780 C CA . PHE A 1 100 ? -11.232 2.252 13.891 1.00 93.81 100 PHE A CA 1
ATOM 781 C C . PHE A 1 100 ? -10.438 1.660 15.057 1.00 93.81 100 PHE A C 1
ATOM 783 O O . PHE A 1 100 ? -10.618 0.479 15.350 1.00 93.81 100 PHE A O 1
ATOM 790 N N . CYS A 1 101 ? -9.623 2.450 15.763 1.00 94.88 101 CYS A N 1
ATOM 791 C CA . CYS A 1 101 ? -8.894 1.994 16.950 1.00 94.88 101 CYS A CA 1
ATOM 792 C C . CYS A 1 101 ? -9.850 1.402 17.993 1.00 94.88 101 CYS A C 1
ATOM 794 O O . CYS A 1 101 ? -9.620 0.301 18.495 1.00 94.88 101 CYS A O 1
ATOM 796 N N . ARG A 1 102 ? -10.969 2.091 18.263 1.00 94.00 102 ARG A N 1
ATOM 797 C CA . ARG A 1 102 ? -11.995 1.634 19.213 1.00 94.00 102 ARG A CA 1
ATOM 798 C C . ARG A 1 102 ? -12.737 0.392 18.718 1.00 94.00 102 ARG A C 1
ATOM 800 O O . ARG A 1 102 ? -12.875 -0.566 19.471 1.00 94.00 102 ARG A O 1
ATOM 807 N N . HIS A 1 103 ? -13.200 0.386 17.467 1.00 94.12 103 HIS A N 1
ATOM 808 C CA . HIS A 1 103 ? -14.038 -0.703 16.943 1.00 94.12 103 HIS A CA 1
ATOM 809 C C . HIS A 1 103 ? -13.258 -1.973 16.605 1.00 94.12 103 HIS A C 1
ATOM 811 O O . HIS A 1 103 ? -13.813 -3.069 16.661 1.00 94.12 103 HIS A O 1
ATOM 817 N N . CYS A 1 104 ? -11.980 -1.834 16.262 1.00 94.19 104 CYS A N 1
ATOM 818 C CA . CYS A 1 104 ? -11.111 -2.952 15.917 1.00 94.19 104 CYS A CA 1
ATOM 819 C C . CYS A 1 104 ? -10.125 -3.327 17.022 1.00 94.19 104 CYS A C 1
ATOM 821 O O . CYS A 1 104 ? -9.326 -4.236 16.807 1.00 94.19 104 CYS A O 1
ATOM 823 N N . ASN A 1 105 ? -10.197 -2.670 18.187 1.00 95.12 105 ASN A N 1
ATOM 824 C CA . ASN A 1 105 ? -9.302 -2.883 19.323 1.00 95.12 105 ASN A CA 1
ATOM 825 C C . ASN A 1 105 ? -7.825 -2.915 18.892 1.00 95.12 105 ASN A C 1
ATOM 827 O O . ASN A 1 105 ? -7.105 -3.893 19.104 1.00 95.12 105 ASN A O 1
ATOM 831 N N . ALA A 1 106 ? -7.407 -1.855 18.205 1.00 94.94 106 ALA A N 1
ATOM 832 C CA . ALA A 1 106 ? -6.085 -1.735 17.608 1.00 94.94 106 ALA A CA 1
ATOM 833 C C . ALA A 1 106 ? -5.457 -0.382 17.944 1.00 94.94 106 ALA A C 1
ATOM 835 O O . ALA A 1 106 ? -6.158 0.598 18.190 1.00 94.94 106 ALA A O 1
ATOM 836 N N . ASP A 1 107 ? -4.128 -0.338 17.941 1.00 95.19 107 ASP A N 1
ATOM 837 C CA . ASP A 1 107 ? -3.377 0.901 18.104 1.00 95.19 107 ASP A CA 1
ATOM 838 C C . ASP A 1 107 ? -3.397 1.752 16.822 1.00 95.19 107 ASP A C 1
ATOM 840 O O . ASP A 1 107 ? -3.530 1.238 15.705 1.00 95.19 107 ASP A O 1
ATOM 844 N N . GLU A 1 108 ? -3.220 3.064 16.993 1.00 93.50 108 GLU A N 1
ATOM 845 C CA . GLU A 1 108 ? -3.244 4.044 15.901 1.00 93.50 108 GLU A CA 1
ATOM 846 C C . GLU A 1 108 ? -2.221 3.728 14.809 1.00 93.50 108 GLU A C 1
ATOM 848 O O . GLU A 1 108 ? -2.528 3.853 13.624 1.00 93.50 108 GLU A O 1
ATOM 853 N N . GLN A 1 109 ? -1.028 3.259 15.186 1.00 91.94 109 GLN A N 1
ATOM 854 C CA . GLN A 1 109 ? 0.035 2.950 14.235 1.00 91.94 109 GLN A CA 1
ATOM 855 C C . GLN A 1 109 ? -0.346 1.765 13.336 1.00 91.94 109 GLN A C 1
ATOM 857 O O . GLN A 1 109 ? -0.117 1.808 12.122 1.00 91.94 109 GLN A O 1
ATOM 862 N N . SER A 1 110 ? -0.953 0.719 13.899 1.00 92.25 110 SER A N 1
ATOM 863 C CA . SER A 1 110 ? -1.466 -0.430 13.146 1.00 92.25 110 SER A CA 1
ATOM 864 C C . SER A 1 110 ? -2.595 -0.017 12.197 1.00 92.25 110 SER A C 1
ATOM 866 O O . SER A 1 110 ? -2.580 -0.405 11.025 1.00 92.25 110 SER A O 1
ATOM 868 N N . VAL A 1 111 ? -3.544 0.801 12.668 1.00 94.31 111 VAL A N 1
ATOM 869 C CA . VAL A 1 111 ? -4.648 1.326 11.840 1.00 94.31 111 VAL A CA 1
ATOM 870 C C . VAL A 1 111 ? -4.102 2.172 10.694 1.00 94.31 111 VAL A C 1
ATOM 872 O O . VAL A 1 111 ? -4.412 1.906 9.531 1.00 94.31 111 VAL A O 1
ATOM 875 N N . TYR A 1 112 ? -3.228 3.131 10.998 1.00 91.00 112 TYR A N 1
ATOM 876 C CA . TYR A 1 112 ? -2.574 3.979 10.007 1.00 91.00 112 TYR A CA 1
ATOM 877 C C . TYR A 1 112 ? -1.831 3.150 8.956 1.00 91.00 112 TYR A C 1
ATOM 879 O O . TYR A 1 112 ? -1.965 3.396 7.757 1.00 91.00 112 TYR A O 1
ATOM 887 N N . THR A 1 113 ? -1.090 2.127 9.389 1.00 89.88 113 THR A N 1
ATOM 888 C CA . THR A 1 113 ? -0.351 1.235 8.486 1.00 89.88 113 THR A CA 1
ATOM 889 C C . THR A 1 113 ? -1.294 0.526 7.516 1.00 89.88 113 THR A C 1
ATOM 891 O O . THR A 1 113 ? -1.040 0.531 6.312 1.00 89.88 113 THR A O 1
ATOM 894 N N . VAL A 1 114 ? -2.405 -0.038 8.001 1.00 93.00 114 VAL A N 1
ATOM 895 C CA . VAL A 1 114 ? -3.391 -0.707 7.137 1.00 93.00 114 VAL A CA 1
ATOM 896 C C . VAL A 1 114 ? -4.022 0.275 6.148 1.00 93.00 114 VAL A C 1
ATOM 898 O O . VAL A 1 114 ? -4.057 -0.013 4.951 1.00 93.00 114 VAL A O 1
ATOM 901 N N . LEU A 1 115 ? -4.449 1.454 6.608 1.00 91.38 115 LEU A N 1
ATOM 902 C CA . LEU A 1 115 ? -5.031 2.487 5.742 1.00 91.38 115 LEU A CA 1
ATOM 903 C C . LEU A 1 115 ? -4.031 2.984 4.684 1.00 91.38 115 LEU A C 1
ATOM 905 O O . LEU A 1 115 ? -4.396 3.191 3.521 1.00 91.38 115 LEU A O 1
ATOM 909 N N . LYS A 1 116 ? -2.749 3.121 5.041 1.00 88.69 116 LYS A N 1
ATOM 910 C CA . LYS A 1 116 ? -1.684 3.473 4.093 1.00 88.69 116 LYS A CA 1
ATOM 911 C C . LYS A 1 116 ? -1.483 2.378 3.044 1.00 88.69 116 LYS A C 1
ATOM 913 O O . LYS A 1 116 ? -1.383 2.713 1.866 1.00 88.69 116 LYS A O 1
ATOM 918 N N . MET A 1 117 ? -1.485 1.099 3.429 1.00 90.75 117 MET A N 1
ATOM 919 C CA . MET A 1 117 ? -1.380 -0.021 2.480 1.00 90.75 117 MET A CA 1
ATOM 920 C C . MET A 1 117 ? -2.585 -0.091 1.536 1.00 90.75 117 MET A C 1
ATOM 922 O O . MET A 1 117 ? -2.402 -0.269 0.333 1.00 90.75 117 MET A O 1
ATOM 926 N N . MET A 1 118 ? -3.800 0.140 2.046 1.00 91.25 118 MET A N 1
ATOM 927 C CA . MET A 1 118 ? -5.006 0.271 1.217 1.00 91.25 118 MET A CA 1
ATOM 928 C C . MET A 1 118 ? -4.856 1.405 0.198 1.00 91.25 118 MET A C 1
ATOM 930 O O . MET A 1 118 ? -5.104 1.218 -0.991 1.00 91.25 118 MET A O 1
ATOM 934 N N . THR A 1 119 ? -4.401 2.574 0.652 1.00 89.81 119 THR A N 1
ATOM 935 C CA . THR A 1 119 ? -4.205 3.752 -0.204 1.00 89.81 119 THR A CA 1
ATOM 936 C C . THR A 1 119 ? -3.172 3.484 -1.297 1.00 89.81 119 THR A C 1
ATOM 938 O O . THR A 1 119 ? -3.422 3.781 -2.464 1.00 89.81 119 THR A O 1
ATOM 941 N N . LEU A 1 120 ? -2.023 2.903 -0.937 1.00 90.69 120 LEU A N 1
ATOM 942 C CA . LEU A 1 120 ? -0.961 2.557 -1.882 1.00 90.69 120 LEU A CA 1
ATOM 943 C C . LEU A 1 120 ? -1.448 1.551 -2.928 1.00 90.69 120 LEU A C 1
ATOM 945 O O . LEU A 1 120 ? -1.248 1.777 -4.119 1.00 90.69 120 LEU A O 1
ATOM 949 N N . TYR A 1 121 ? -2.141 0.490 -2.504 1.00 91.81 121 TYR A N 1
ATOM 950 C CA . TYR A 1 121 ? -2.730 -0.486 -3.420 1.00 91.81 121 TYR A CA 1
ATOM 951 C C . TYR A 1 121 ? -3.707 0.174 -4.394 1.00 91.81 121 TYR A C 1
ATOM 953 O O . TYR A 1 121 ? -3.599 -0.027 -5.601 1.00 91.81 121 TYR A O 1
ATOM 961 N N . HIS A 1 122 ? -4.626 1.010 -3.901 1.00 90.62 122 HIS A N 1
ATOM 962 C CA . HIS A 1 122 ? -5.603 1.678 -4.760 1.00 90.62 122 HIS A CA 1
ATOM 963 C C . HIS A 1 122 ? -4.956 2.615 -5.778 1.00 90.62 122 HIS A C 1
ATOM 965 O O . HIS A 1 122 ? -5.403 2.658 -6.922 1.00 90.62 122 HIS A O 1
ATOM 971 N N . LYS A 1 123 ? -3.893 3.334 -5.407 1.00 91.12 123 LYS A N 1
ATOM 972 C CA . LYS A 1 123 ? -3.120 4.135 -6.365 1.00 91.12 123 LYS A CA 1
ATOM 973 C C . LYS A 1 123 ? -2.414 3.258 -7.400 1.00 91.12 123 LYS A C 1
ATOM 975 O O . LYS A 1 123 ? -2.452 3.582 -8.586 1.00 91.12 123 LYS A O 1
ATOM 980 N N . ALA A 1 124 ? -1.826 2.146 -6.958 1.00 90.69 124 ALA A N 1
ATOM 981 C CA . ALA A 1 124 ? -1.147 1.199 -7.831 1.00 90.69 124 ALA A CA 1
ATOM 982 C C . ALA A 1 124 ? -2.102 0.635 -8.892 1.00 90.69 124 ALA A C 1
ATOM 984 O O . ALA A 1 124 ? -1.777 0.679 -10.072 1.00 90.69 124 ALA A O 1
ATOM 985 N N . VAL A 1 125 ? -3.300 0.181 -8.509 1.00 89.19 125 VAL A N 1
ATOM 986 C CA . VAL A 1 125 ? -4.251 -0.409 -9.468 1.00 89.19 125 VAL A CA 1
ATOM 987 C C . VAL A 1 125 ? -5.003 0.632 -10.303 1.00 89.19 125 VAL A C 1
ATOM 989 O O . VAL A 1 125 ? -5.314 0.358 -11.456 1.00 89.19 125 VAL A O 1
ATOM 992 N N . ARG A 1 126 ? -5.265 1.844 -9.780 1.00 80.19 126 ARG A N 1
ATOM 993 C CA . ARG A 1 126 ? -5.943 2.911 -10.547 1.00 80.19 126 ARG A CA 1
ATOM 994 C C . ARG A 1 126 ? -5.109 3.416 -11.723 1.00 80.19 126 ARG A C 1
ATOM 996 O O . ARG A 1 126 ? -5.683 3.736 -12.753 1.00 80.19 126 ARG A O 1
ATOM 1003 N N . GLY A 1 127 ? -3.783 3.476 -11.587 1.00 59.16 127 GLY A N 1
ATOM 1004 C CA . GLY A 1 127 ? -2.904 3.939 -12.669 1.00 59.16 127 GLY A CA 1
ATOM 1005 C C . GLY A 1 127 ? -2.698 2.942 -13.816 1.00 59.16 127 GLY A C 1
ATOM 1006 O O . GLY A 1 127 ? -2.064 3.303 -14.798 1.00 59.16 127 GLY A O 1
ATOM 1007 N N . VAL A 1 128 ? -3.223 1.715 -13.706 1.00 51.50 128 VAL A N 1
ATOM 1008 C CA . VAL A 1 128 ? -3.150 0.674 -14.754 1.00 51.50 128 VAL A CA 1
ATOM 1009 C C . VAL A 1 128 ? -4.455 0.580 -15.560 1.00 51.50 128 VAL A C 1
ATOM 1011 O O . VAL A 1 128 ? -4.520 -0.122 -16.563 1.00 51.50 128 VAL A O 1
ATOM 1014 N N . ILE A 1 129 ? -5.500 1.321 -15.176 1.00 39.12 129 ILE A N 1
ATOM 1015 C CA . ILE A 1 129 ? -6.721 1.426 -15.977 1.00 39.12 129 ILE A CA 1
ATOM 1016 C C . ILE A 1 129 ? -6.479 2.478 -17.065 1.00 39.12 129 ILE A C 1
ATOM 1018 O O . ILE A 1 129 ? -6.745 3.663 -16.871 1.00 39.12 129 ILE A O 1
ATOM 1022 N N . CYS A 1 130 ? -5.951 2.046 -18.208 1.00 29.70 130 CYS A N 1
ATOM 1023 C CA . CYS A 1 130 ? -6.140 2.775 -19.457 1.00 29.70 130 CYS A CA 1
ATOM 1024 C C . CYS A 1 130 ? -7.630 2.676 -19.818 1.00 29.70 130 CYS A C 1
ATOM 1026 O O . CYS A 1 130 ? -8.112 1.584 -20.121 1.00 29.70 130 CYS A O 1
ATOM 1028 N N . VAL A 1 131 ? -8.355 3.793 -19.718 1.00 31.62 131 VAL A N 1
ATOM 1029 C CA . VAL A 1 131 ? -9.631 3.976 -20.428 1.00 31.62 131 VAL A CA 1
ATOM 1030 C C . VAL A 1 131 ? -9.314 4.489 -21.823 1.00 31.62 13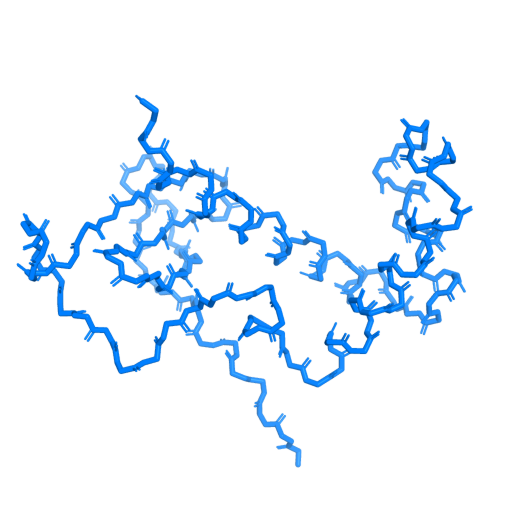1 VAL A C 1
ATOM 1032 O O . VAL A 1 131 ? -8.443 5.386 -21.908 1.00 31.62 131 VAL A O 1
#

Radius of gyration: 16.17 Å; chains: 1; bounding box: 39×30×42 Å

Secondary structure (DSSP, 8-state):
--------EEEEEPTTT--EEEEEEE-SSEEEEEETT--EEEEEBGGGTSSBPPPS----SGGGG--HHHHHHHHHHHHHHHH-HHHHHHS-HHHHHHHHHHHHT--HHHHHHHHHHHHHHHHHHHTT---